Protein AF-A0A0G1ZGB1-F1 (afdb_monomer_lite)

pLDDT: mean 95.83, std 2.49, range [86.81, 98.31]

Organism: NCBI:txid1618668

Radius of gyration: 12.27 Å; chains: 1; bounding box: 29×32×23 Å

Sequence (72 aa):
AYMHMIGRGIQPPILHRRSALDLDAAMKYVGIPEEPTPHNALTGALSHAEVISRILYGRKLLPEFSEFKLPW

Foldseek 3Di:
DCVLCVVVVHDADDDPNHGPDDLQNLCVQQQHHGDDPPDDPVVSVQSVVQSCCCRPPVDGDDPVCVVGHGPD

Structure (mmCIF, N/CA/C/O backbone):
data_AF-A0A0G1ZGB1-F1
#
_entry.id   AF-A0A0G1ZGB1-F1
#
loop_
_atom_site.group_PDB
_atom_site.id
_atom_site.type_symbol
_atom_site.label_atom_id
_atom_site.label_alt_id
_atom_site.label_comp_id
_atom_site.label_asym_id
_atom_site.label_entity_id
_atom_site.label_seq_id
_atom_site.pdbx_PDB_ins_code
_atom_site.Cartn_x
_atom_site.Cartn_y
_atom_site.Cartn_z
_atom_site.occupancy
_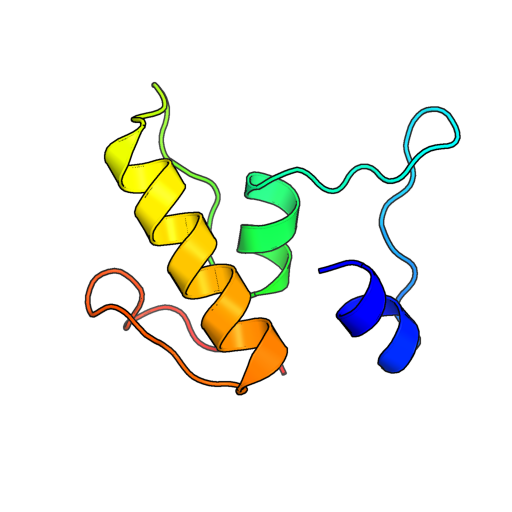atom_site.B_iso_or_equiv
_atom_site.auth_se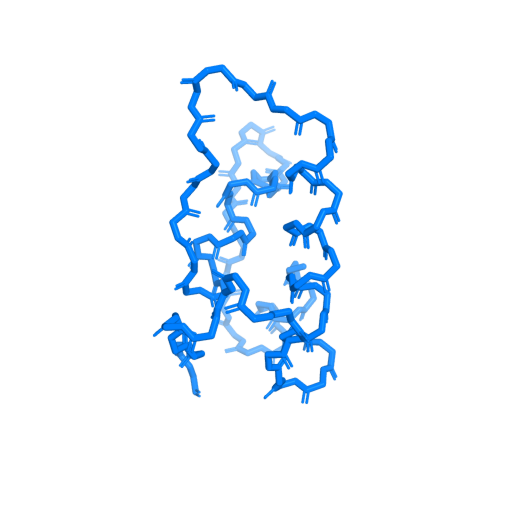q_id
_atom_site.auth_comp_id
_atom_site.auth_asym_id
_atom_site.auth_atom_id
_atom_site.pdbx_PDB_model_num
ATOM 1 N N . ALA A 1 1 ? 4.012 -5.627 -1.687 1.00 93.19 1 ALA A N 1
ATOM 2 C CA . ALA A 1 1 ? 3.321 -5.743 -2.993 1.00 93.19 1 ALA A CA 1
ATOM 3 C C . ALA A 1 1 ? 3.699 -7.011 -3.766 1.00 93.19 1 ALA A C 1
ATOM 5 O O . ALA A 1 1 ? 2.796 -7.755 -4.117 1.00 93.19 1 ALA A O 1
ATOM 6 N N . TYR A 1 2 ? 4.991 -7.298 -3.980 1.00 97.12 2 TYR A N 1
ATOM 7 C CA . TYR A 1 2 ? 5.474 -8.400 -4.836 1.00 97.12 2 TYR A CA 1
ATOM 8 C C . TYR A 1 2 ? 4.738 -9.742 -4.662 1.00 97.12 2 TYR A C 1
ATOM 10 O O . TYR A 1 2 ? 4.128 -10.235 -5.604 1.00 97.12 2 TYR A O 1
ATOM 18 N N . MET A 1 3 ? 4.728 -10.310 -3.451 1.00 97.56 3 MET A N 1
ATOM 19 C CA . MET A 1 3 ? 4.092 -11.615 -3.209 1.00 97.56 3 MET A CA 1
ATOM 20 C C . MET A 1 3 ? 2.577 -11.595 -3.442 1.00 97.56 3 MET A C 1
ATOM 22 O O . MET A 1 3 ? 2.022 -12.576 -3.924 1.00 97.56 3 MET A O 1
ATOM 26 N N . HIS A 1 4 ? 1.913 -10.469 -3.165 1.00 97.62 4 HIS A N 1
ATOM 27 C CA . HIS A 1 4 ? 0.482 -10.309 -3.436 1.00 97.62 4 HIS A CA 1
ATOM 28 C C . HIS A 1 4 ? 0.182 -10.264 -4.939 1.00 97.62 4 HIS A C 1
ATOM 30 O O . HIS A 1 4 ? -0.855 -10.758 -5.360 1.00 97.62 4 HIS A O 1
ATOM 36 N N . MET A 1 5 ? 1.079 -9.695 -5.752 1.00 97.88 5 MET A N 1
ATOM 37 C CA . MET A 1 5 ? 0.971 -9.746 -7.216 1.00 97.88 5 MET A CA 1
ATOM 38 C C . MET A 1 5 ? 1.143 -11.183 -7.722 1.00 97.88 5 MET A C 1
ATOM 40 O O . MET A 1 5 ? 0.258 -11.702 -8.399 1.00 97.88 5 MET A O 1
ATOM 44 N N . ILE A 1 6 ? 2.225 -11.858 -7.314 1.00 97.88 6 ILE A N 1
ATOM 45 C CA . ILE A 1 6 ? 2.523 -13.239 -7.728 1.00 97.88 6 ILE A CA 1
ATOM 46 C C . ILE A 1 6 ? 1.394 -14.201 -7.348 1.00 97.88 6 ILE A C 1
ATOM 48 O O . ILE A 1 6 ? 0.930 -14.958 -8.197 1.00 97.88 6 ILE A O 1
ATOM 52 N N . GLY A 1 7 ? 0.898 -14.135 -6.107 1.00 97.19 7 GLY A N 1
ATOM 53 C CA . GLY A 1 7 ? -0.208 -14.979 -5.640 1.00 97.19 7 GLY A CA 1
ATOM 54 C C . GLY A 1 7 ? -1.517 -14.778 -6.412 1.00 97.19 7 GLY A C 1
ATOM 55 O O . GLY A 1 7 ? -2.399 -15.628 -6.353 1.00 97.19 7 GLY A O 1
ATOM 56 N N . ARG A 1 8 ? -1.637 -13.679 -7.164 1.00 95.88 8 ARG A N 1
ATOM 57 C CA . ARG A 1 8 ? -2.790 -13.347 -8.009 1.00 95.88 8 ARG A CA 1
ATOM 58 C C . ARG A 1 8 ? -2.526 -13.531 -9.503 1.00 95.88 8 ARG A C 1
ATOM 60 O O . ARG A 1 8 ? -3.358 -13.132 -10.311 1.00 95.88 8 ARG A O 1
ATOM 67 N N . GLY A 1 9 ? -1.376 -14.089 -9.881 1.00 97.06 9 GLY A N 1
ATOM 68 C CA . GLY A 1 9 ? -0.987 -14.241 -11.284 1.00 97.06 9 GLY A CA 1
ATOM 69 C C . GLY A 1 9 ? -0.649 -12.920 -11.984 1.00 97.06 9 GLY A C 1
ATOM 70 O O . GLY A 1 9 ? -0.648 -12.861 -13.210 1.00 97.06 9 GLY A O 1
ATOM 71 N N . ILE A 1 10 ? -0.367 -11.855 -11.228 1.00 96.06 10 ILE A N 1
ATOM 72 C CA . ILE A 1 10 ? 0.053 -10.555 -11.759 1.00 96.06 10 ILE A CA 1
ATOM 73 C C . ILE A 1 10 ? 1.581 -10.519 -11.774 1.00 96.06 10 ILE A C 1
ATOM 75 O O . ILE A 1 10 ? 2.222 -10.727 -10.744 1.00 96.06 10 ILE A O 1
ATOM 79 N N . GLN A 1 11 ? 2.170 -10.219 -12.930 1.00 96.06 11 GLN A N 1
ATOM 80 C CA . GLN A 1 11 ? 3.614 -10.043 -13.069 1.00 96.06 11 GLN A CA 1
ATOM 81 C C . GLN A 1 11 ? 4.056 -8.728 -12.394 1.00 96.06 11 GLN A C 1
ATOM 83 O O . GLN A 1 11 ? 3.608 -7.660 -12.819 1.00 96.06 11 GLN A O 1
ATOM 88 N N . PRO A 1 12 ? 4.948 -8.759 -11.382 1.00 96.94 12 PRO A N 1
ATOM 89 C CA . PRO A 1 12 ? 5.496 -7.542 -10.796 1.00 96.94 12 PRO A CA 1
ATOM 90 C C . PRO A 1 12 ? 6.282 -6.728 -11.828 1.00 96.94 12 PRO A C 1
ATOM 92 O O . PRO A 1 12 ? 6.935 -7.326 -12.693 1.00 96.94 12 PRO A O 1
ATOM 95 N N . PRO A 1 13 ? 6.277 -5.388 -11.726 1.00 95.88 13 PRO A N 1
ATOM 96 C CA . PRO A 1 13 ? 7.033 -4.543 -12.638 1.00 95.88 13 PRO A CA 1
ATOM 97 C C . PRO A 1 13 ? 8.532 -4.817 -12.486 1.00 95.88 13 PRO A C 1
ATOM 99 O O . PRO A 1 13 ? 9.053 -4.882 -11.369 1.00 95.88 13 PRO A O 1
ATOM 102 N N . ILE A 1 14 ? 9.230 -4.971 -13.612 1.00 96.56 14 ILE A N 1
ATOM 103 C CA . ILE A 1 14 ? 10.673 -5.222 -13.670 1.00 96.56 14 ILE A CA 1
ATOM 104 C C . ILE A 1 14 ? 11.346 -4.086 -14.436 1.00 96.56 14 ILE A C 1
ATOM 106 O O . ILE A 1 14 ? 10.968 -3.783 -15.564 1.00 96.56 14 ILE A O 1
ATOM 110 N N . LEU A 1 15 ? 12.389 -3.503 -13.847 1.00 96.31 15 LEU A N 1
ATOM 111 C CA . LEU A 1 15 ? 13.263 -2.525 -14.489 1.00 96.31 15 LEU A CA 1
ATOM 112 C C . LEU A 1 15 ? 14.716 -2.878 -14.164 1.00 96.31 15 LEU A C 1
ATOM 114 O O . LEU A 1 15 ? 15.034 -3.231 -13.032 1.00 96.31 15 LEU A O 1
ATOM 118 N N . HIS A 1 16 ? 15.607 -2.817 -15.156 1.00 95.12 16 HIS A N 1
ATOM 119 C CA . HIS A 1 16 ? 17.029 -3.165 -14.993 1.00 95.12 16 HIS A CA 1
ATOM 120 C C . HIS A 1 16 ? 17.266 -4.530 -14.308 1.00 95.12 16 HIS A C 1
ATOM 122 O O . HIS A 1 16 ? 18.127 -4.657 -13.441 1.00 95.12 16 HIS A O 1
ATOM 128 N N . ARG A 1 17 ? 16.496 -5.561 -14.693 1.00 94.56 17 ARG A N 1
ATOM 129 C CA . ARG A 1 17 ? 16.586 -6.939 -14.155 1.00 94.56 17 ARG A CA 1
ATOM 130 C C . ARG A 1 17 ? 16.289 -7.074 -12.649 1.00 94.56 17 ARG A C 1
ATOM 132 O O . ARG A 1 17 ? 16.646 -8.082 -12.050 1.00 94.56 17 ARG A O 1
ATOM 139 N N . ARG A 1 18 ? 15.611 -6.097 -12.040 1.00 93.25 18 ARG A N 1
ATOM 140 C CA . ARG A 1 18 ? 15.107 -6.151 -10.656 1.00 93.25 18 ARG A CA 1
ATOM 141 C C . ARG A 1 18 ? 13.664 -5.658 -10.581 1.00 93.25 18 ARG A C 1
ATOM 143 O O . ARG A 1 18 ? 13.183 -5.018 -11.514 1.00 93.25 18 ARG A O 1
ATOM 150 N N . SER A 1 19 ? 12.975 -5.923 -9.474 1.00 95.19 19 SER A N 1
ATOM 151 C CA . SER A 1 19 ? 11.639 -5.363 -9.255 1.00 95.19 19 SER A CA 1
ATOM 152 C C . SER A 1 19 ? 11.688 -3.837 -9.181 1.00 95.19 19 SER A C 1
ATOM 154 O O . SER A 1 19 ? 12.452 -3.286 -8.388 1.00 95.19 19 SER A O 1
ATOM 156 N N . ALA A 1 20 ? 10.833 -3.171 -9.949 1.00 96.25 20 ALA A N 1
ATOM 157 C CA . ALA A 1 20 ? 10.602 -1.729 -9.890 1.00 96.25 20 ALA A CA 1
ATOM 158 C C . ALA A 1 20 ? 9.457 -1.406 -8.913 1.00 96.25 20 ALA A C 1
ATOM 160 O O . ALA A 1 20 ? 8.485 -0.751 -9.269 1.00 96.25 20 ALA A O 1
ATOM 161 N N . LEU A 1 21 ? 9.525 -1.982 -7.708 1.00 95.81 21 LEU A N 1
ATOM 162 C CA . LEU A 1 21 ? 8.535 -1.792 -6.647 1.00 95.81 21 LEU A CA 1
ATOM 163 C C . LEU A 1 21 ? 9.105 -0.879 -5.564 1.00 95.81 21 LEU A C 1
ATOM 165 O O . LEU A 1 21 ? 9.664 -1.351 -4.576 1.00 95.81 21 LEU A O 1
ATOM 169 N N . ASP A 1 22 ? 8.953 0.418 -5.772 1.00 95.44 22 ASP A N 1
ATOM 170 C CA . ASP A 1 22 ? 9.051 1.448 -4.740 1.00 95.44 22 ASP A CA 1
ATOM 171 C C . ASP A 1 22 ? 7.672 1.715 -4.096 1.00 95.44 22 ASP A C 1
ATOM 173 O O . ASP A 1 22 ? 6.697 0.992 -4.343 1.00 95.44 22 ASP A O 1
ATOM 177 N N . LEU A 1 23 ? 7.602 2.720 -3.220 1.00 95.75 23 LEU A N 1
ATOM 178 C CA . LEU A 1 2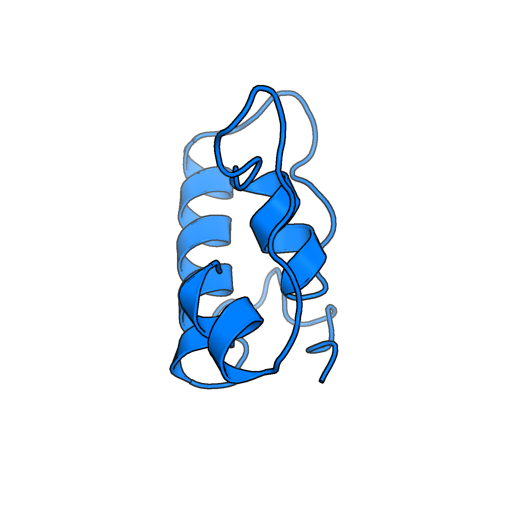3 ? 6.367 3.085 -2.532 1.00 95.75 23 LEU A CA 1
ATOM 179 C C . LEU A 1 23 ? 5.293 3.593 -3.498 1.00 95.75 23 LEU A C 1
ATOM 181 O O . LEU A 1 23 ? 4.155 3.145 -3.386 1.00 95.75 23 LEU A O 1
ATOM 185 N N . ASP A 1 24 ? 5.627 4.442 -4.467 1.00 95.81 24 ASP A N 1
ATOM 186 C CA . ASP A 1 24 ? 4.650 4.977 -5.420 1.00 95.81 24 ASP A CA 1
ATOM 187 C C . ASP A 1 24 ? 4.061 3.853 -6.273 1.00 95.81 24 ASP A C 1
ATOM 189 O O . ASP A 1 24 ? 2.843 3.761 -6.459 1.00 95.81 24 ASP A O 1
ATOM 193 N N . ALA A 1 25 ? 4.906 2.923 -6.727 1.00 96.44 25 ALA A N 1
ATOM 194 C CA . ALA A 1 25 ? 4.456 1.718 -7.417 1.00 96.44 25 ALA A CA 1
ATOM 195 C C . ALA A 1 25 ? 3.524 0.862 -6.534 1.00 96.44 25 ALA A C 1
ATOM 197 O O . ALA A 1 25 ? 2.527 0.311 -7.015 1.00 96.44 25 ALA A O 1
ATOM 198 N N . ALA A 1 26 ? 3.818 0.751 -5.235 1.00 97.31 26 ALA A N 1
ATOM 199 C CA . ALA A 1 26 ? 2.993 0.002 -4.294 1.00 97.31 26 ALA A CA 1
ATOM 200 C C . ALA A 1 26 ? 1.662 0.704 -3.966 1.00 97.31 26 ALA A C 1
ATOM 202 O O . ALA A 1 26 ? 0.640 0.022 -3.890 1.00 97.31 26 ALA A O 1
ATOM 203 N N . MET A 1 27 ? 1.655 2.032 -3.816 1.00 97.44 27 MET A N 1
ATOM 204 C CA . MET A 1 27 ? 0.455 2.850 -3.605 1.00 97.44 27 MET A CA 1
ATOM 205 C C . MET A 1 27 ? -0.494 2.717 -4.793 1.00 97.44 27 MET A C 1
ATOM 207 O O . MET A 1 27 ? -1.653 2.333 -4.611 1.00 97.44 27 MET A O 1
ATOM 211 N N . LYS A 1 28 ? 0.030 2.880 -6.015 1.00 96.50 28 LYS A N 1
ATOM 212 C CA . LYS A 1 28 ? -0.732 2.685 -7.257 1.00 96.50 28 LYS A CA 1
ATOM 213 C C . LYS A 1 28 ? -1.353 1.294 -7.318 1.00 96.50 28 LYS A C 1
ATOM 215 O O . LYS A 1 28 ? -2.533 1.153 -7.632 1.00 96.50 28 LYS A O 1
ATOM 220 N N . TYR A 1 29 ? -0.591 0.263 -6.950 1.00 97.38 29 TYR A N 1
ATOM 221 C CA . TYR A 1 29 ? -1.089 -1.113 -6.932 1.00 97.38 29 TYR A CA 1
ATOM 222 C C . TYR A 1 29 ? -2.260 -1.337 -5.960 1.00 97.38 29 TYR A C 1
ATOM 224 O O . TYR A 1 29 ? -3.141 -2.146 -6.245 1.00 97.38 29 TYR A O 1
ATOM 232 N N . VAL A 1 30 ? -2.302 -0.628 -4.827 1.00 97.31 30 VAL A N 1
ATOM 233 C CA . VAL A 1 30 ? -3.400 -0.725 -3.843 1.00 97.31 30 VAL A CA 1
ATOM 234 C C . VAL A 1 30 ? -4.507 0.321 -4.044 1.00 97.31 30 VAL A C 1
ATOM 236 O O . VAL A 1 30 ? -5.382 0.463 -3.182 1.00 97.31 30 VAL A O 1
ATOM 239 N N . GLY A 1 31 ? -4.495 1.018 -5.185 1.00 96.62 31 GLY A N 1
ATOM 240 C CA . GLY A 1 31 ? -5.530 1.968 -5.596 1.00 96.62 31 GLY A CA 1
ATOM 241 C C . GLY A 1 31 ? -5.376 3.380 -5.027 1.00 96.62 31 GLY A C 1
ATOM 242 O O . GLY A 1 31 ? -6.359 4.114 -4.997 1.00 96.62 31 GLY A O 1
ATOM 243 N N . ILE A 1 32 ? -4.184 3.755 -4.558 1.00 97.19 32 ILE A N 1
ATOM 244 C CA . ILE A 1 32 ? -3.877 5.082 -4.003 1.00 97.19 32 ILE A CA 1
ATOM 245 C C . ILE A 1 32 ? -2.964 5.831 -4.994 1.00 97.19 32 ILE A C 1
ATOM 247 O O . ILE A 1 32 ? -2.073 5.203 -5.573 1.00 97.19 32 ILE A O 1
ATOM 251 N N . PRO A 1 33 ? -3.167 7.141 -5.236 1.00 95.44 33 PRO A N 1
ATOM 252 C CA . PRO A 1 33 ? -2.231 7.943 -6.028 1.00 95.44 33 PRO A CA 1
ATOM 253 C C . PRO A 1 33 ? -0.831 7.985 -5.394 1.00 95.44 33 PRO A C 1
ATOM 255 O O . PRO A 1 33 ? -0.660 7.650 -4.227 1.00 95.44 33 PRO A O 1
ATOM 258 N N . GLU A 1 34 ? 0.172 8.391 -6.170 1.00 93.06 34 GLU A N 1
ATOM 259 C CA . GLU A 1 34 ? 1.527 8.634 -5.652 1.00 93.06 34 GLU A CA 1
ATOM 260 C C . GLU A 1 34 ? 1.566 9.781 -4.632 1.00 93.06 34 GLU A C 1
ATOM 262 O O . GLU A 1 34 ? 0.664 10.625 -4.591 1.00 93.06 34 GLU A O 1
ATOM 267 N N . GLU A 1 35 ? 2.601 9.797 -3.792 1.00 86.8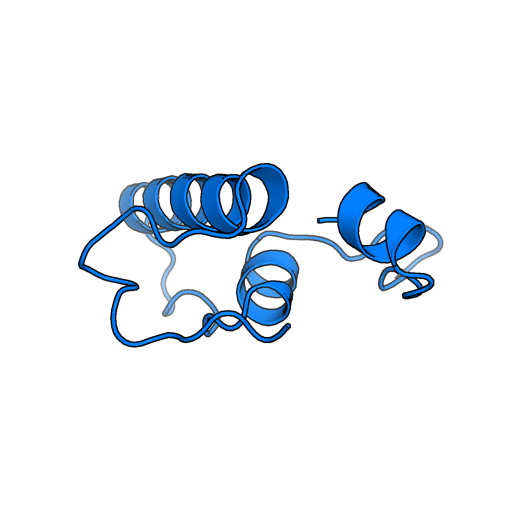1 35 GLU A N 1
ATOM 268 C CA . GLU A 1 35 ? 2.762 10.850 -2.790 1.00 86.81 35 GLU A CA 1
ATOM 269 C C . GLU A 1 35 ? 3.015 12.216 -3.464 1.00 86.81 35 GLU A C 1
ATOM 271 O O . GLU A 1 35 ? 3.794 12.301 -4.417 1.00 86.81 35 GLU A O 1
ATOM 276 N N . PRO A 1 36 ? 2.399 13.315 -2.987 1.00 87.56 36 PRO A N 1
ATOM 277 C CA . PRO A 1 36 ? 2.696 14.646 -3.502 1.00 87.56 36 PRO A CA 1
ATOM 278 C C . PRO A 1 36 ? 4.159 15.042 -3.263 1.00 87.56 36 PRO A C 1
ATOM 280 O O . PRO A 1 36 ? 4.730 14.807 -2.199 1.00 87.56 36 PRO A O 1
ATOM 283 N N . THR A 1 37 ? 4.750 15.726 -4.242 1.00 89.19 37 THR A N 1
ATOM 284 C CA . THR A 1 37 ? 6.103 16.284 -4.136 1.00 89.19 37 THR A CA 1
ATOM 285 C C . THR A 1 37 ? 6.083 17.710 -3.568 1.00 89.19 37 THR A C 1
ATOM 287 O O . THR A 1 37 ? 5.247 18.507 -4.005 1.00 89.19 37 THR A O 1
ATOM 290 N N . PRO A 1 38 ? 7.031 18.093 -2.692 1.00 90.00 38 PRO A N 1
ATOM 291 C CA . PRO A 1 38 ? 8.161 17.295 -2.207 1.00 90.00 38 PRO A CA 1
ATOM 292 C C . PRO A 1 38 ? 7.745 16.253 -1.155 1.00 90.00 38 PRO A C 1
ATOM 294 O O . PRO A 1 38 ? 6.854 16.510 -0.350 1.00 90.00 38 PRO A O 1
ATOM 297 N N . HIS A 1 39 ? 8.430 15.105 -1.144 1.00 89.25 39 HIS A N 1
ATOM 298 C CA . HIS A 1 39 ? 8.133 14.005 -0.219 1.00 89.25 39 HIS A CA 1
ATOM 299 C C . HIS A 1 39 ? 8.257 14.419 1.249 1.00 89.25 39 HIS A C 1
ATOM 301 O O . HIS A 1 39 ? 9.163 15.171 1.630 1.00 89.25 39 HIS A O 1
ATOM 307 N N . ASN A 1 40 ? 7.390 13.852 2.088 1.00 93.75 40 ASN A N 1
ATOM 308 C CA . ASN A 1 40 ? 7.402 14.045 3.527 1.00 93.75 40 ASN A CA 1
ATOM 309 C C . ASN A 1 40 ? 7.549 12.697 4.248 1.00 93.75 40 ASN A C 1
ATOM 311 O O . ASN A 1 40 ? 6.791 11.760 4.019 1.00 93.75 40 ASN A O 1
ATOM 315 N N . ALA A 1 41 ? 8.495 12.607 5.186 1.00 94.81 41 ALA A N 1
ATOM 316 C CA . ALA A 1 41 ? 8.771 11.355 5.893 1.00 94.81 41 ALA A CA 1
ATOM 317 C C . ALA A 1 41 ? 7.554 10.797 6.661 1.00 94.81 41 ALA A C 1
ATOM 319 O O . ALA A 1 41 ? 7.379 9.579 6.723 1.00 94.81 41 ALA A O 1
ATOM 320 N N . LEU A 1 42 ? 6.708 11.665 7.232 1.00 95.56 42 LEU A N 1
ATOM 321 C CA . LEU A 1 42 ? 5.496 11.245 7.936 1.00 95.56 42 LEU A CA 1
ATOM 322 C C . LEU A 1 42 ? 4.463 10.687 6.954 1.00 95.56 42 LEU A C 1
ATOM 324 O O . LEU A 1 42 ? 3.945 9.596 7.181 1.00 95.56 42 LEU A O 1
ATOM 328 N N . THR A 1 43 ? 4.204 11.389 5.849 1.00 95.00 43 THR A N 1
ATOM 329 C CA . THR A 1 43 ? 3.273 10.919 4.815 1.00 95.00 43 THR A CA 1
ATOM 330 C C . THR A 1 43 ? 3.740 9.591 4.219 1.00 95.00 43 THR A C 1
ATOM 332 O O . THR A 1 43 ? 2.950 8.652 4.150 1.00 95.00 43 THR A O 1
ATOM 335 N N . GLY A 1 44 ? 5.032 9.449 3.909 1.00 96.38 44 GLY A N 1
ATOM 336 C CA . GLY A 1 44 ? 5.610 8.181 3.456 1.00 96.38 44 GLY A CA 1
ATOM 337 C C . GLY A 1 44 ? 5.400 7.025 4.447 1.00 96.38 44 GLY A C 1
ATOM 338 O O . GLY A 1 44 ? 5.028 5.918 4.047 1.00 96.38 44 GLY A O 1
ATOM 339 N N . ALA A 1 45 ? 5.559 7.271 5.754 1.00 97.50 45 ALA A N 1
ATOM 340 C CA . ALA A 1 45 ? 5.316 6.261 6.788 1.00 97.50 45 ALA A CA 1
ATOM 341 C C . ALA A 1 45 ? 3.835 5.843 6.876 1.00 97.50 45 ALA A C 1
ATOM 343 O O . ALA A 1 45 ? 3.536 4.649 6.981 1.00 97.50 45 ALA A O 1
ATOM 344 N N . LEU A 1 46 ? 2.906 6.801 6.787 1.00 97.69 46 LEU A N 1
ATOM 345 C CA . LEU A 1 46 ? 1.464 6.526 6.767 1.00 97.69 46 LEU A CA 1
ATOM 346 C C . LEU A 1 46 ? 1.064 5.733 5.514 1.00 97.69 46 LEU A C 1
ATOM 348 O O . LEU A 1 46 ? 0.344 4.737 5.616 1.00 97.69 46 LEU A O 1
ATOM 352 N N . SER A 1 47 ? 1.603 6.101 4.351 1.00 97.38 47 SER A N 1
ATOM 353 C CA . SER A 1 47 ? 1.409 5.379 3.091 1.00 97.38 47 SER A CA 1
ATOM 354 C C . SER A 1 47 ? 1.896 3.929 3.174 1.00 97.38 47 SER A C 1
ATOM 356 O O . SER A 1 47 ? 1.194 3.017 2.735 1.00 97.38 47 SER A O 1
ATOM 358 N N . HIS A 1 48 ? 3.055 3.675 3.796 1.00 97.81 48 HIS A N 1
ATOM 359 C CA . HIS A 1 48 ? 3.540 2.309 4.045 1.00 97.81 48 HIS A CA 1
ATOM 360 C C . HIS A 1 48 ? 2.553 1.491 4.887 1.00 97.81 48 HIS A C 1
ATOM 362 O O . HIS A 1 48 ? 2.238 0.350 4.533 1.00 97.81 48 HIS A O 1
ATOM 368 N N . ALA A 1 49 ? 2.064 2.060 5.992 1.00 98.19 49 ALA A N 1
ATOM 369 C CA . ALA A 1 49 ? 1.119 1.384 6.877 1.00 98.19 49 ALA A CA 1
ATOM 370 C C . ALA A 1 49 ? -0.188 1.031 6.145 1.00 98.19 49 ALA A C 1
ATOM 372 O O . ALA A 1 49 ? -0.675 -0.100 6.246 1.00 98.19 49 ALA A O 1
ATOM 373 N N . GLU A 1 50 ? -0.712 1.964 5.348 1.00 98.31 50 GLU A N 1
ATOM 374 C CA . GLU A 1 50 ? -1.917 1.757 4.546 1.00 98.31 50 GLU A CA 1
ATOM 375 C C . GLU A 1 50 ? -1.719 0.652 3.495 1.00 98.31 50 GLU A C 1
ATOM 377 O O . GLU A 1 50 ? -2.529 -0.276 3.410 1.00 98.31 50 GLU A O 1
ATOM 382 N N . VAL A 1 51 ? -0.620 0.697 2.731 1.00 98.31 51 VAL A N 1
ATOM 383 C CA . VAL A 1 51 ? -0.275 -0.321 1.723 1.00 98.31 51 VAL A CA 1
ATOM 384 C C . VAL A 1 51 ? -0.205 -1.716 2.350 1.00 98.31 51 VAL A C 1
ATOM 386 O O . VAL A 1 51 ? -0.757 -2.672 1.795 1.00 98.31 51 VAL A O 1
ATOM 389 N N . ILE A 1 52 ? 0.441 -1.849 3.513 1.00 98.25 52 ILE A N 1
AT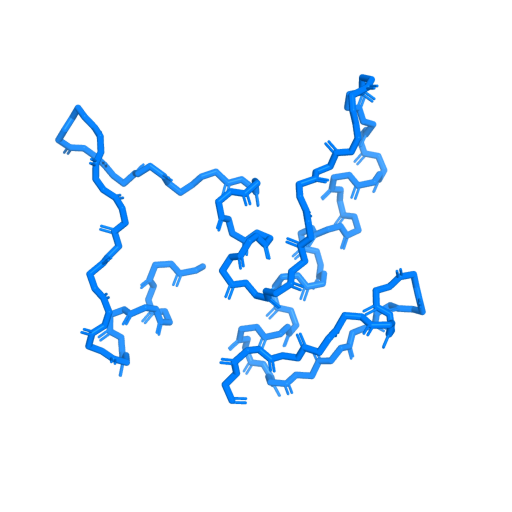OM 390 C CA . ILE A 1 52 ? 0.551 -3.127 4.226 1.00 98.25 52 ILE A CA 1
ATOM 391 C C . ILE A 1 52 ? -0.832 -3.627 4.655 1.00 98.25 52 ILE A C 1
ATOM 393 O O . ILE A 1 52 ? -1.149 -4.793 4.414 1.00 98.25 52 ILE A O 1
ATOM 397 N N . SER A 1 53 ? -1.672 -2.764 5.237 1.00 98.31 53 SER A N 1
ATOM 398 C CA . SER A 1 53 ? -3.016 -3.157 5.678 1.00 98.31 53 SER A CA 1
ATOM 399 C C . SER A 1 53 ? -3.889 -3.634 4.520 1.00 98.31 53 SER A C 1
ATOM 401 O O . SER A 1 53 ? -4.542 -4.678 4.622 1.00 98.31 53 SER A O 1
ATOM 403 N N . ARG A 1 54 ? -3.863 -2.914 3.393 1.00 98.12 54 ARG A N 1
ATOM 404 C CA . ARG A 1 54 ? -4.616 -3.301 2.197 1.00 98.12 54 ARG A CA 1
ATOM 405 C C . ARG A 1 54 ? -4.160 -4.656 1.678 1.00 98.12 54 ARG A C 1
ATOM 407 O O . ARG A 1 54 ? -5.001 -5.503 1.417 1.00 98.12 54 ARG A O 1
ATOM 414 N N . ILE A 1 55 ? -2.853 -4.892 1.584 1.00 97.56 55 ILE A N 1
ATOM 415 C CA . ILE A 1 55 ? -2.315 -6.145 1.037 1.00 97.56 55 ILE A CA 1
ATOM 416 C C . ILE A 1 55 ? -2.548 -7.344 1.963 1.00 97.56 55 ILE A C 1
ATOM 418 O O . ILE A 1 55 ? -2.926 -8.407 1.481 1.00 97.56 55 ILE A O 1
ATOM 422 N N . LEU A 1 56 ? -2.282 -7.208 3.264 1.00 97.56 56 LEU A N 1
ATOM 423 C CA . LEU A 1 56 ? -2.335 -8.347 4.186 1.00 97.56 56 LEU A CA 1
ATOM 424 C C . LEU A 1 56 ? -3.754 -8.668 4.652 1.00 97.56 56 LEU A C 1
ATOM 426 O O . LEU A 1 56 ? -4.069 -9.833 4.876 1.00 97.56 56 LEU A O 1
ATOM 430 N N . TYR A 1 57 ? -4.597 -7.648 4.808 1.00 97.06 57 TYR A N 1
ATOM 431 C CA . TYR A 1 57 ? -5.916 -7.795 5.424 1.00 97.06 57 TYR A CA 1
ATOM 432 C C . TYR A 1 57 ? -7.070 -7.413 4.498 1.00 97.06 57 TYR A C 1
ATOM 434 O O . TYR A 1 57 ? -8.223 -7.542 4.900 1.00 97.06 57 TYR A O 1
ATOM 442 N N . GLY A 1 58 ? -6.799 -6.900 3.294 1.00 96.31 58 GLY A N 1
ATOM 443 C CA . GLY A 1 58 ? -7.857 -6.471 2.379 1.00 96.31 58 GLY A CA 1
ATOM 444 C C . GLY A 1 58 ? -8.702 -5.318 2.927 1.00 96.31 58 GLY A C 1
ATOM 445 O O . GLY A 1 58 ? -9.875 -5.210 2.579 1.00 96.31 58 GLY A O 1
ATOM 446 N N . ARG A 1 59 ? -8.145 -4.466 3.802 1.00 96.38 59 ARG A N 1
ATOM 447 C CA . ARG A 1 59 ? -8.886 -3.364 4.439 1.00 96.38 59 ARG A CA 1
ATOM 448 C C . ARG A 1 59 ? -8.099 -2.057 4.472 1.00 96.38 59 ARG A C 1
ATOM 450 O O . ARG A 1 59 ? -6.871 -2.064 4.581 1.00 96.38 59 ARG A O 1
ATOM 457 N N . LYS A 1 60 ? -8.837 -0.948 4.446 1.00 97.56 60 LYS A N 1
ATOM 458 C CA . LYS A 1 60 ? -8.312 0.405 4.690 1.00 97.56 60 LYS A CA 1
ATOM 459 C C . LYS A 1 60 ? -7.934 0.550 6.166 1.00 97.56 60 LYS A C 1
ATOM 461 O O . LYS A 1 60 ? -8.591 -0.068 7.008 1.00 97.56 60 LYS A O 1
ATOM 466 N N . LEU A 1 61 ? -6.893 1.320 6.473 1.00 98.12 61 LEU A N 1
ATOM 467 C CA . LEU A 1 61 ? -6.409 1.512 7.843 1.00 98.12 61 LEU A CA 1
ATOM 468 C C . LEU A 1 61 ? -6.648 2.939 8.333 1.00 98.12 61 LEU A C 1
ATOM 470 O O . LEU A 1 61 ? -7.184 3.114 9.425 1.00 98.12 61 LEU A O 1
ATOM 474 N N . LEU A 1 62 ? -6.260 3.935 7.538 1.00 97.81 62 LEU A N 1
ATOM 475 C CA . LEU A 1 62 ? -6.241 5.334 7.962 1.00 97.81 62 LEU A CA 1
ATOM 476 C C . LEU A 1 62 ? -7.347 6.169 7.278 1.00 97.81 62 LEU A C 1
ATOM 478 O O . LEU A 1 62 ? -7.643 5.946 6.096 1.00 97.81 62 LEU A O 1
ATOM 482 N N . PRO A 1 63 ? -7.968 7.135 7.988 1.00 97.38 63 PRO A N 1
ATOM 483 C CA . PRO A 1 63 ? -9.001 8.018 7.436 1.00 97.38 63 PRO A CA 1
ATOM 484 C C . PRO A 1 63 ? -8.585 8.780 6.170 1.00 97.38 63 PRO A C 1
ATOM 486 O O . PRO A 1 63 ? -9.402 8.961 5.269 1.00 97.38 63 PRO A O 1
ATOM 489 N N . GLU A 1 64 ? -7.320 9.174 6.073 1.00 95.06 64 GLU A N 1
ATOM 490 C CA . GLU A 1 64 ? -6.722 9.939 4.974 1.00 95.06 64 GLU A CA 1
ATOM 491 C C . GLU A 1 64 ? -6.776 9.188 3.637 1.00 95.06 64 GLU A C 1
ATOM 493 O O . GLU A 1 64 ? -6.754 9.803 2.576 1.00 95.06 64 GLU A O 1
ATOM 498 N N . PHE A 1 65 ? -6.901 7.857 3.672 1.00 96.62 65 PHE A N 1
ATOM 499 C CA . PHE A 1 65 ? -7.013 7.019 2.476 1.00 96.62 65 PHE A CA 1
ATOM 500 C C . PHE A 1 65 ? -8.416 6.421 2.291 1.00 96.62 65 PHE A C 1
ATOM 502 O O . PHE A 1 65 ? -8.625 5.533 1.453 1.00 96.62 65 PHE A O 1
ATOM 509 N N . SER A 1 66 ? -9.393 6.875 3.083 1.00 96.19 66 SER A N 1
ATOM 510 C CA . SER A 1 66 ? -10.746 6.309 3.126 1.00 96.19 66 SER A CA 1
ATOM 511 C C . SER A 1 66 ? -11.520 6.477 1.818 1.00 96.19 66 SER A C 1
ATOM 513 O O . SER A 1 66 ? -12.335 5.611 1.487 1.00 96.19 66 SER A O 1
ATOM 515 N N . GLU A 1 67 ? -11.230 7.513 1.032 1.00 96.81 67 GLU A N 1
ATOM 516 C CA . GLU A 1 67 ? -11.846 7.739 -0.280 1.00 96.81 67 GLU A CA 1
ATOM 517 C C . GLU A 1 67 ? -11.377 6.721 -1.334 1.00 96.81 67 GLU A C 1
ATOM 519 O O . GLU A 1 67 ? -12.161 6.272 -2.174 1.00 96.81 67 GLU A O 1
ATOM 524 N N . PHE A 1 68 ? -10.133 6.245 -1.233 1.00 96.81 68 PHE A N 1
ATOM 525 C CA . PHE A 1 68 ? -9.546 5.333 -2.212 1.00 96.81 68 PHE A CA 1
ATOM 526 C C . PHE A 1 68 ? -10.059 3.909 -2.007 1.00 96.81 68 PHE A C 1
ATOM 528 O O . PHE A 1 68 ? -9.847 3.291 -0.957 1.00 96.81 68 PHE A O 1
ATOM 535 N N . LYS A 1 69 ? -10.758 3.361 -3.003 1.00 95.31 69 LYS A N 1
ATOM 536 C CA . LYS A 1 69 ? -11.250 1.973 -2.988 1.00 95.31 69 LYS A CA 1
ATOM 537 C C . LYS A 1 69 ? -10.096 0.982 -3.177 1.00 95.31 69 LYS A C 1
ATOM 539 O O . LYS A 1 69 ? -9.064 1.331 -3.740 1.00 95.31 69 LYS A O 1
ATOM 544 N N . LEU A 1 70 ? -10.272 -0.248 -2.696 1.00 94.69 70 LEU A N 1
ATOM 545 C CA . LEU A 1 70 ? -9.354 -1.332 -3.043 1.00 94.69 70 LEU A CA 1
ATOM 546 C C . LEU A 1 70 ? -9.666 -1.784 -4.483 1.00 94.69 70 LEU A C 1
ATOM 548 O O . LEU A 1 70 ? -10.843 -1.927 -4.812 1.00 94.69 70 LEU A O 1
ATOM 552 N N . PRO A 1 71 ? -8.655 -1.980 -5.345 1.00 92.19 71 PRO A N 1
ATOM 553 C CA . PRO A 1 71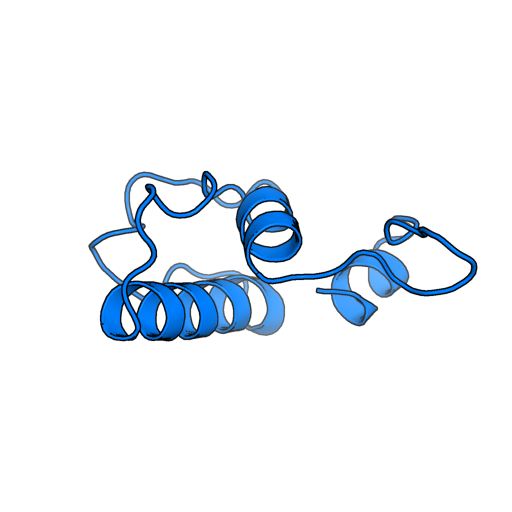 ? -8.860 -2.256 -6.768 1.00 92.19 71 PRO A CA 1
ATOM 554 C C . PRO A 1 71 ? -9.125 -3.740 -7.078 1.00 92.19 71 PRO A C 1
ATOM 556 O O . PRO A 1 71 ? -8.881 -4.187 -8.199 1.00 92.19 71 PRO A O 1
ATOM 559 N N . TRP A 1 72 ? -9.578 -4.525 -6.100 1.00 91.12 72 TRP A N 1
ATOM 560 C CA . TRP A 1 72 ? -9.849 -5.951 -6.258 1.00 91.12 72 TRP A CA 1
ATOM 561 C C . TRP A 1 72 ? -11.035 -6.434 -5.446 1.00 91.12 72 TRP A C 1
ATOM 563 O O . TRP A 1 72 ? -11.359 -5.777 -4.433 1.00 91.12 72 TRP A O 1
#

Secondary structure (DSSP, 8-state):
-HHHHHTTTPPPPEETTEE---HHHHHHHTT-PPPPSSP-HHHHHHHHHHHHHHHHHSS---GGGTTSPP--